Protein AF-A0A1T4Y6S9-F1 (afdb_monomer_lite)

Foldseek 3Di:
DDPPPPDDDPVDDCVPPDPQPVPDPPDDDDDDDPVVVVVDDDPVRVVVVVVVVCVVVPPPDDDDDDPPPDDD

Sequence (72 aa):
MSNLNDDMRPEYDFSGGVRGKHYQQGTNVVLLDPDVAAHFKDAQAVNHALRLLIQLAGQEVKPKIDVTDKAA

Radius of gyration: 21.26 Å; chains: 1; bounding box: 43×36×48 Å

pLDDT: mean 71.57, std 18.08, range [34.75, 95.25]

Secondary structure (DSSP, 8-state):
---TTSS--TT---TT--TTTT--TT----PPPHHHHHH-SSHHHHHHHHHHHHHHHTT-------S-----

Structure (mmCIF, N/CA/C/O backbone):
data_AF-A0A1T4Y6S9-F1
#
_entry.id   AF-A0A1T4Y6S9-F1
#
loop_
_atom_site.group_PDB
_atom_site.id
_atom_site.type_symbol
_atom_site.label_atom_id
_atom_site.label_alt_id
_atom_site.label_comp_id
_atom_site.label_asym_id
_atom_site.label_entity_id
_atom_site.label_seq_id
_atom_site.pdbx_PDB_ins_code
_atom_site.Cartn_x
_atom_site.Cartn_y
_atom_site.Cartn_z
_atom_site.occupancy
_atom_site.B_iso_or_equiv
_atom_site.auth_seq_id
_atom_site.auth_comp_id
_atom_site.auth_asym_id
_atom_site.auth_atom_id
_atom_site.pdbx_PDB_model_num
ATOM 1 N N . MET A 1 1 ? 33.829 -30.667 -17.473 1.00 37.34 1 MET A N 1
ATOM 2 C CA . MET A 1 1 ? 34.390 -29.339 -17.150 1.00 37.34 1 MET A CA 1
ATOM 3 C C . MET A 1 1 ? 33.693 -28.343 -18.061 1.00 37.34 1 MET A C 1
ATOM 5 O O . MET A 1 1 ? 33.912 -28.382 -19.262 1.00 37.34 1 MET A O 1
ATOM 9 N N . SER A 1 2 ? 32.741 -27.595 -17.512 1.00 45.81 2 SER A N 1
ATOM 10 C CA . SER A 1 2 ? 31.857 -26.658 -18.212 1.00 45.81 2 SER A CA 1
ATOM 11 C C . SER A 1 2 ? 32.554 -25.311 -18.424 1.00 45.81 2 SER A C 1
ATOM 13 O O . SER A 1 2 ? 32.917 -24.659 -17.447 1.00 45.81 2 SER A O 1
ATOM 15 N N . ASN A 1 3 ? 32.724 -24.893 -19.680 1.00 55.25 3 ASN A N 1
ATOM 16 C CA . ASN A 1 3 ? 33.133 -23.529 -20.016 1.00 55.25 3 ASN A CA 1
ATOM 17 C C . ASN A 1 3 ? 31.924 -22.601 -19.836 1.00 55.25 3 ASN A C 1
ATOM 19 O O . ASN A 1 3 ? 31.014 -22.595 -20.655 1.00 55.25 3 ASN A O 1
ATOM 23 N N . LEU A 1 4 ? 31.910 -21.856 -18.732 1.00 56.44 4 LEU A N 1
ATOM 24 C CA . LEU A 1 4 ? 30.810 -21.002 -18.263 1.00 56.44 4 LEU A CA 1
ATOM 25 C C . LEU A 1 4 ? 30.740 -19.618 -18.948 1.00 56.44 4 LEU A C 1
ATOM 27 O O . LEU A 1 4 ? 30.184 -18.684 -18.380 1.00 56.44 4 LEU A O 1
ATOM 31 N N . ASN A 1 5 ? 31.337 -19.460 -20.131 1.00 56.72 5 ASN A N 1
ATOM 32 C CA . ASN A 1 5 ? 31.626 -18.134 -20.694 1.00 56.72 5 ASN A CA 1
ATOM 33 C C . ASN A 1 5 ? 30.848 -17.794 -21.975 1.00 56.72 5 ASN A C 1
ATOM 35 O O . ASN A 1 5 ? 31.142 -16.771 -22.582 1.00 56.72 5 ASN A O 1
ATOM 39 N N . ASP A 1 6 ? 29.882 -18.612 -22.397 1.00 58.44 6 ASP A N 1
ATOM 40 C CA . ASP A 1 6 ? 29.329 -18.542 -23.760 1.00 58.44 6 ASP A CA 1
ATOM 41 C C . ASP A 1 6 ? 27.832 -18.199 -23.828 1.00 58.44 6 ASP A C 1
ATOM 43 O O . ASP A 1 6 ? 27.080 -18.833 -24.553 1.00 58.44 6 ASP A O 1
ATOM 47 N N . ASP A 1 7 ? 27.378 -17.208 -23.055 1.00 65.81 7 ASP A N 1
ATOM 48 C CA . ASP A 1 7 ? 26.002 -16.683 -23.183 1.00 65.81 7 ASP A CA 1
ATOM 49 C C . ASP A 1 7 ? 25.901 -15.146 -23.053 1.00 65.81 7 ASP A C 1
ATOM 51 O O . ASP A 1 7 ? 24.805 -14.580 -23.083 1.00 65.81 7 ASP A O 1
ATOM 55 N N . MET A 1 8 ? 27.022 -14.423 -22.926 1.00 67.75 8 MET A N 1
ATOM 56 C CA . MET A 1 8 ? 27.006 -12.953 -22.942 1.00 67.75 8 MET A CA 1
ATOM 57 C C . MET A 1 8 ? 27.253 -12.438 -24.355 1.00 67.75 8 MET A C 1
ATOM 59 O O . MET A 1 8 ? 28.332 -12.610 -24.917 1.00 67.75 8 MET A O 1
ATOM 63 N N . ARG A 1 9 ? 26.239 -11.782 -24.925 1.00 74.31 9 ARG A N 1
ATOM 64 C CA . ARG A 1 9 ? 26.364 -11.155 -26.240 1.00 74.31 9 ARG A CA 1
ATOM 65 C C . ARG A 1 9 ? 27.312 -9.945 -26.176 1.00 74.31 9 ARG A C 1
ATOM 67 O O . ARG A 1 9 ? 27.265 -9.208 -25.189 1.00 74.31 9 ARG A O 1
ATOM 74 N N . PRO A 1 10 ? 28.145 -9.718 -27.206 1.00 71.81 10 PRO A N 1
ATOM 75 C CA . PRO A 1 10 ? 29.165 -8.666 -27.21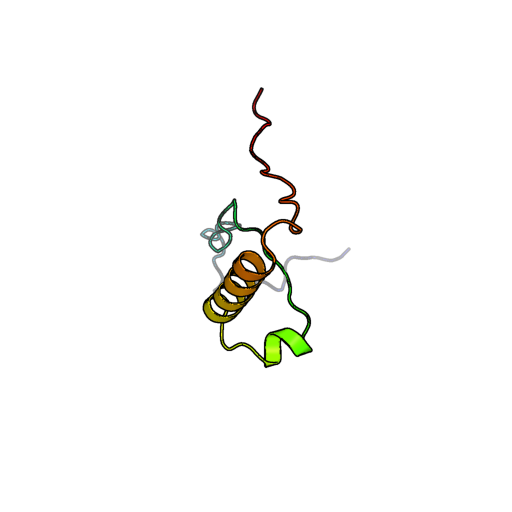5 1.00 71.81 10 PRO A CA 1
ATOM 76 C C . PRO A 1 10 ? 28.598 -7.242 -27.141 1.00 71.81 10 PRO A C 1
ATOM 78 O O . PRO A 1 10 ? 29.327 -6.309 -26.822 1.00 71.81 10 PRO A O 1
ATOM 81 N N . GLU A 1 11 ? 27.306 -7.056 -27.412 1.00 74.38 11 GLU A N 1
ATOM 82 C CA . GLU A 1 11 ? 26.624 -5.767 -27.294 1.00 74.38 11 GLU A CA 1
ATOM 83 C C . GLU A 1 11 ? 26.331 -5.367 -25.837 1.00 74.38 11 GLU A C 1
ATOM 85 O O . GLU A 1 11 ? 25.954 -4.223 -25.579 1.00 74.38 11 GLU A O 1
ATOM 90 N N . TYR A 1 12 ? 26.486 -6.284 -24.877 1.00 69.50 12 TYR A N 1
ATOM 91 C CA . TYR A 1 12 ? 26.238 -6.000 -23.469 1.00 69.50 12 TYR A CA 1
ATOM 92 C C . TYR A 1 12 ? 27.508 -5.553 -22.736 1.00 69.50 12 TYR A C 1
ATOM 94 O O . TYR A 1 12 ? 28.309 -6.373 -22.290 1.00 69.50 12 TYR A O 1
ATOM 102 N N . ASP A 1 13 ? 27.644 -4.243 -22.523 1.00 73.25 13 ASP A N 1
ATOM 103 C CA . ASP A 1 13 ? 28.621 -3.675 -21.590 1.00 73.25 13 ASP A CA 1
ATOM 104 C C . ASP A 1 13 ? 27.988 -3.433 -20.209 1.00 73.25 13 ASP A C 1
ATOM 106 O O . ASP A 1 13 ? 27.327 -2.423 -19.954 1.00 73.25 13 ASP A O 1
ATOM 110 N N . PHE A 1 14 ? 28.193 -4.379 -19.291 1.00 72.44 14 PHE A N 1
ATOM 111 C CA . PHE A 1 14 ? 27.749 -4.260 -17.899 1.00 72.44 14 PHE A CA 1
ATOM 112 C C . PHE A 1 14 ? 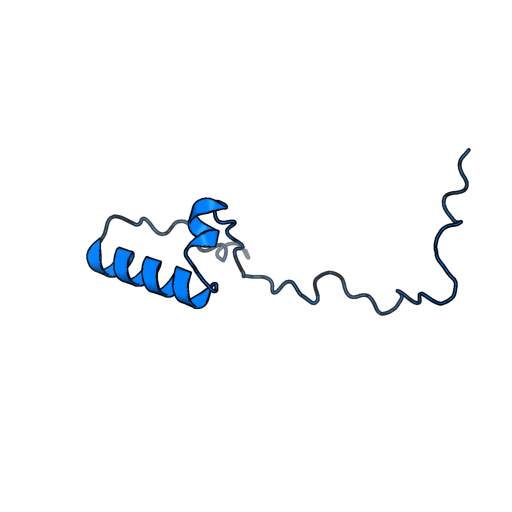28.762 -3.545 -16.985 1.00 72.44 14 PHE A C 1
ATOM 114 O O . PHE A 1 14 ? 28.529 -3.470 -15.776 1.00 72.44 14 PHE A O 1
ATOM 121 N N . SER A 1 15 ? 29.860 -2.989 -17.517 1.00 74.56 15 SER A N 1
ATOM 122 C CA . SER A 1 15 ? 30.898 -2.311 -16.717 1.00 74.56 15 SER A CA 1
ATOM 123 C C . SER A 1 15 ? 30.375 -1.094 -15.936 1.00 74.56 15 SER A C 1
ATOM 125 O O . SER A 1 15 ? 30.903 -0.762 -14.876 1.00 74.56 15 SER A O 1
ATOM 127 N N . GLY A 1 16 ? 29.288 -0.468 -16.407 1.00 70.88 16 GLY A N 1
ATOM 128 C CA . GLY A 1 16 ? 28.601 0.647 -15.741 1.00 70.88 16 GLY A CA 1
ATOM 129 C C . GLY A 1 16 ? 27.509 0.244 -14.737 1.00 70.88 16 GLY A C 1
ATOM 130 O O . GLY A 1 16 ? 26.815 1.111 -14.193 1.00 70.88 16 GLY A O 1
ATOM 131 N N . GLY A 1 17 ? 27.303 -1.056 -14.506 1.00 70.62 17 GLY A N 1
ATOM 132 C CA . GLY A 1 17 ? 26.265 -1.569 -13.617 1.00 70.62 17 GLY A CA 1
ATOM 133 C C . GLY A 1 17 ? 26.576 -1.304 -12.142 1.00 70.62 17 GLY A C 1
ATOM 134 O O . GLY A 1 17 ? 27.437 -1.947 -11.552 1.00 70.62 17 GLY A O 1
ATOM 135 N N . VAL A 1 18 ? 25.835 -0.396 -11.501 1.00 70.56 18 VAL A N 1
ATOM 136 C CA . VAL A 1 18 ? 25.945 -0.173 -10.047 1.00 70.56 18 VAL A CA 1
ATOM 137 C C . VAL A 1 18 ? 24.902 -1.029 -9.327 1.00 70.56 18 VAL A C 1
ATOM 139 O O . VAL A 1 18 ? 23.693 -0.826 -9.482 1.00 70.56 18 VAL A O 1
ATOM 142 N N . ARG A 1 19 ? 25.364 -1.991 -8.518 1.00 67.44 19 ARG A N 1
ATOM 143 C CA . ARG A 1 19 ? 24.489 -2.802 -7.657 1.00 67.44 19 ARG A CA 1
ATOM 144 C C . ARG A 1 19 ? 23.715 -1.876 -6.715 1.00 67.44 19 ARG A C 1
ATOM 146 O O . ARG A 1 19 ? 24.313 -1.065 -6.019 1.00 67.44 19 ARG A O 1
ATOM 153 N N . GLY A 1 20 ? 22.389 -2.005 -6.698 1.00 63.97 20 GLY A N 1
ATOM 154 C CA . GLY A 1 20 ? 21.527 -1.247 -5.788 1.00 63.97 20 GLY A CA 1
ATOM 155 C C . GLY A 1 20 ? 21.063 0.130 -6.277 1.00 63.97 20 GLY A C 1
ATOM 156 O O . GLY A 1 20 ? 20.471 0.842 -5.479 1.00 63.97 20 GLY A O 1
ATOM 157 N N . LYS A 1 21 ? 21.234 0.521 -7.556 1.00 62.22 21 LYS A N 1
ATOM 158 C CA . LYS A 1 21 ? 20.740 1.837 -8.052 1.00 62.22 21 LYS A CA 1
ATOM 159 C C . LYS A 1 21 ? 19.254 2.112 -7.790 1.00 62.22 21 LYS A C 1
ATOM 161 O O . LYS A 1 21 ? 18.874 3.268 -7.645 1.00 62.22 21 LYS A O 1
ATOM 166 N N . HIS A 1 22 ? 18.424 1.074 -7.749 1.00 59.31 22 HIS A N 1
ATOM 167 C CA . HIS A 1 22 ? 16.986 1.188 -7.482 1.00 59.31 22 HIS A CA 1
ATOM 168 C C . HIS A 1 22 ? 16.614 0.843 -6.034 1.00 59.31 22 HIS A C 1
ATOM 170 O O . HIS A 1 22 ? 15.436 0.810 -5.696 1.00 59.31 22 HIS A O 1
ATOM 176 N N . TYR A 1 23 ? 17.606 0.574 -5.183 1.00 49.97 23 TYR A N 1
ATOM 177 C CA . TYR A 1 23 ? 17.412 0.245 -3.781 1.00 49.97 23 TYR A CA 1
ATOM 178 C C . TYR A 1 23 ? 17.987 1.370 -2.924 1.00 49.97 23 TYR A C 1
ATOM 180 O O . TYR A 1 23 ? 19.197 1.478 -2.736 1.00 49.97 23 TYR A O 1
ATOM 188 N N . GLN A 1 24 ? 17.116 2.230 -2.404 1.00 55.66 24 GLN A N 1
ATOM 189 C CA . GLN A 1 24 ? 17.519 3.199 -1.393 1.00 55.66 24 GLN A CA 1
ATOM 190 C C . GLN A 1 24 ? 17.637 2.472 -0.050 1.00 55.66 24 GLN A C 1
ATOM 192 O O . GLN A 1 24 ? 16.655 1.918 0.452 1.00 55.66 24 GLN A O 1
ATOM 197 N N . GLN A 1 25 ? 18.842 2.455 0.530 1.00 50.19 25 GLN A N 1
ATOM 198 C CA . GLN A 1 25 ? 19.035 1.991 1.905 1.00 50.19 25 GLN A CA 1
ATOM 199 C C . GLN A 1 25 ? 18.085 2.766 2.834 1.00 50.19 25 GLN A C 1
ATOM 201 O O . GLN A 1 25 ? 18.009 3.988 2.755 1.00 50.19 25 GLN A O 1
ATOM 206 N N . GLY A 1 26 ? 17.342 2.045 3.679 1.00 58.34 26 GLY A N 1
ATOM 207 C CA . GLY A 1 26 ? 16.359 2.624 4.606 1.00 58.34 26 GLY A CA 1
ATOM 208 C C . GLY A 1 26 ? 14.890 2.444 4.208 1.00 58.34 26 GLY A C 1
ATOM 209 O O . GLY A 1 26 ? 14.014 2.772 5.002 1.00 58.34 26 GLY A O 1
ATOM 210 N N . THR A 1 27 ? 14.586 1.879 3.033 1.00 60.22 27 THR A N 1
ATOM 211 C CA . THR A 1 27 ? 13.199 1.512 2.693 1.00 60.22 27 THR A CA 1
ATOM 212 C C . THR A 1 27 ? 12.907 0.086 3.155 1.00 60.22 27 THR A C 1
ATOM 214 O O . THR A 1 27 ? 13.483 -0.863 2.626 1.00 60.22 27 THR A O 1
ATOM 217 N N . ASN A 1 28 ? 12.008 -0.084 4.127 1.00 74.94 28 ASN A N 1
ATOM 218 C CA . ASN A 1 28 ? 11.488 -1.406 4.472 1.00 74.94 28 ASN A CA 1
ATOM 219 C C . ASN A 1 28 ? 10.431 -1.814 3.434 1.00 74.94 28 ASN A C 1
ATOM 221 O O . ASN A 1 28 ? 9.383 -1.175 3.333 1.00 74.94 28 ASN A O 1
ATOM 225 N N . VAL A 1 29 ? 10.716 -2.844 2.636 1.00 80.38 29 VAL A N 1
ATOM 226 C CA . VAL A 1 29 ? 9.780 -3.352 1.624 1.00 80.38 29 VAL A CA 1
ATOM 227 C C . VAL A 1 29 ? 8.870 -4.386 2.278 1.00 80.38 29 VAL A C 1
ATOM 229 O O . VAL A 1 29 ? 9.335 -5.435 2.716 1.00 80.38 29 VAL A O 1
ATOM 232 N N . VAL A 1 30 ? 7.571 -4.094 2.325 1.00 82.31 30 VAL A N 1
ATOM 233 C CA . VAL A 1 30 ? 6.546 -5.013 2.831 1.00 82.31 30 VAL A CA 1
ATOM 234 C C . VAL A 1 30 ? 5.757 -5.558 1.647 1.00 82.31 30 VAL A C 1
ATOM 236 O O . VAL A 1 30 ? 5.190 -4.790 0.870 1.00 82.31 30 VAL A O 1
ATOM 239 N N . LEU A 1 31 ? 5.740 -6.883 1.502 1.00 88.06 31 LEU A N 1
ATOM 240 C CA . LEU A 1 31 ? 4.923 -7.560 0.500 1.00 88.06 31 LEU A CA 1
ATOM 241 C C . LEU A 1 31 ? 3.479 -7.654 1.006 1.00 88.06 31 LEU A C 1
ATOM 243 O O . LEU A 1 31 ? 3.255 -8.066 2.142 1.00 88.06 31 LEU A O 1
ATOM 247 N N . LEU A 1 32 ? 2.522 -7.266 0.165 1.00 90.50 32 LEU A N 1
ATOM 248 C CA . LEU A 1 32 ? 1.096 -7.431 0.441 1.00 90.50 32 LEU A CA 1
ATOM 249 C C . LEU A 1 32 ? 0.606 -8.763 -0.119 1.00 90.50 32 LEU A C 1
ATOM 251 O O . LEU A 1 32 ? 1.083 -9.204 -1.169 1.00 90.50 32 LEU A O 1
ATOM 255 N N . ASP A 1 33 ? -0.386 -9.352 0.542 1.00 94.31 33 ASP A N 1
ATOM 256 C CA . ASP A 1 33 ? -1.087 -10.505 -0.009 1.00 94.31 33 ASP A CA 1
ATOM 257 C C . ASP A 1 33 ? -1.835 -10.119 -1.305 1.00 94.31 33 ASP A C 1
ATOM 259 O O . ASP A 1 33 ? -2.258 -8.962 -1.459 1.00 94.31 33 ASP A O 1
ATOM 263 N N . PRO A 1 34 ? -1.985 -11.047 -2.275 1.00 94.00 34 PRO A N 1
ATOM 264 C CA . PRO A 1 34 ? -2.538 -10.732 -3.594 1.00 94.00 34 PRO A CA 1
ATOM 265 C C . PRO A 1 34 ? -3.965 -10.186 -3.559 1.00 94.00 34 PRO A C 1
ATOM 267 O O . PRO A 1 34 ? -4.326 -9.335 -4.371 1.00 94.00 34 PRO A O 1
ATOM 270 N N . ASP A 1 35 ? -4.775 -10.672 -2.623 1.00 95.25 35 ASP A N 1
ATOM 271 C CA . ASP A 1 35 ? -6.134 -10.200 -2.402 1.00 95.25 35 ASP A CA 1
ATOM 272 C C . ASP A 1 35 ? -6.123 -8.745 -1.930 1.00 95.25 35 ASP A C 1
ATOM 274 O O . ASP A 1 35 ? -6.801 -7.916 -2.526 1.00 95.25 35 ASP A O 1
ATOM 278 N N . VAL A 1 36 ? -5.294 -8.385 -0.949 1.00 91.00 36 VAL A N 1
ATOM 279 C CA . VAL A 1 36 ? -5.164 -7.001 -0.474 1.00 91.00 36 VAL A CA 1
ATOM 280 C C . VAL A 1 36 ? -4.644 -6.096 -1.590 1.00 91.00 36 VAL A C 1
ATOM 282 O O . VAL A 1 36 ? -5.219 -5.038 -1.840 1.00 91.00 36 VAL A O 1
ATOM 285 N N . ALA A 1 37 ? -3.606 -6.524 -2.312 1.00 92.62 37 ALA A N 1
ATOM 286 C CA . ALA A 1 37 ? -3.032 -5.759 -3.417 1.00 92.62 37 ALA A CA 1
ATOM 287 C C . ALA A 1 37 ? -4.053 -5.471 -4.533 1.00 92.62 37 ALA A C 1
ATOM 289 O O . ALA A 1 37 ? -4.036 -4.383 -5.102 1.00 92.62 37 ALA A O 1
ATOM 290 N N . ALA A 1 38 ? -4.981 -6.394 -4.807 1.00 94.44 38 ALA A N 1
ATOM 291 C CA . ALA A 1 38 ? -6.019 -6.208 -5.821 1.00 94.44 38 ALA A CA 1
ATOM 292 C C . ALA A 1 38 ? -7.021 -5.082 -5.491 1.00 94.44 38 ALA A C 1
ATOM 294 O O . ALA A 1 38 ? -7.671 -4.562 -6.398 1.00 94.44 38 ALA A O 1
ATOM 295 N N . HIS A 1 39 ? -7.141 -4.682 -4.220 1.00 95.12 39 HIS A N 1
ATOM 296 C CA . HIS A 1 39 ? -8.060 -3.621 -3.791 1.00 95.12 39 HIS A CA 1
ATOM 297 C C . HIS A 1 39 ? -7.451 -2.212 -3.866 1.00 95.12 39 HIS A C 1
ATOM 299 O O . HIS A 1 39 ? -8.192 -1.229 -3.798 1.00 95.12 39 HIS A O 1
ATOM 305 N N . PHE A 1 40 ? -6.127 -2.082 -4.009 1.00 93.00 40 PHE A N 1
ATOM 306 C CA . PHE A 1 40 ? -5.440 -0.789 -3.987 1.00 93.00 40 PHE A CA 1
ATOM 307 C C . PHE A 1 40 ? -4.686 -0.515 -5.287 1.00 93.00 40 PHE A C 1
ATOM 309 O O . PHE A 1 40 ? -3.998 -1.368 -5.834 1.00 93.00 40 PHE A O 1
ATOM 316 N N . LYS A 1 41 ? -4.784 0.728 -5.770 1.00 90.00 41 LYS A N 1
ATOM 317 C CA . LYS A 1 41 ? -4.142 1.158 -7.019 1.00 90.00 41 LYS A CA 1
ATOM 318 C C . LYS A 1 41 ? -2.626 1.333 -6.888 1.00 90.00 41 LYS A C 1
ATOM 320 O O . LYS A 1 41 ? -1.898 1.067 -7.839 1.00 90.00 41 LYS A O 1
ATOM 325 N N . ASP A 1 42 ? -2.162 1.832 -5.745 1.00 90.88 42 ASP A N 1
ATOM 326 C CA . ASP A 1 42 ? -0.756 2.139 -5.495 1.00 90.88 42 ASP A CA 1
ATOM 327 C C . ASP A 1 42 ? -0.418 2.141 -3.993 1.00 90.88 42 ASP A C 1
ATOM 329 O O . ASP A 1 42 ? -1.285 2.046 -3.118 1.00 90.88 42 ASP A O 1
ATOM 333 N N . ALA A 1 43 ? 0.876 2.276 -3.695 1.00 89.12 43 ALA A N 1
ATOM 334 C CA . ALA A 1 43 ? 1.390 2.332 -2.332 1.00 89.12 43 ALA A CA 1
ATOM 335 C C . ALA A 1 43 ? 0.905 3.566 -1.546 1.00 89.12 43 ALA A C 1
ATOM 337 O O . ALA A 1 43 ? 0.841 3.518 -0.316 1.00 89.12 43 ALA A O 1
ATOM 338 N N . GLN A 1 44 ? 0.555 4.673 -2.214 1.00 92.56 44 GLN A N 1
ATOM 339 C CA . GLN A 1 44 ? 0.039 5.858 -1.527 1.00 92.56 44 GLN A CA 1
ATOM 34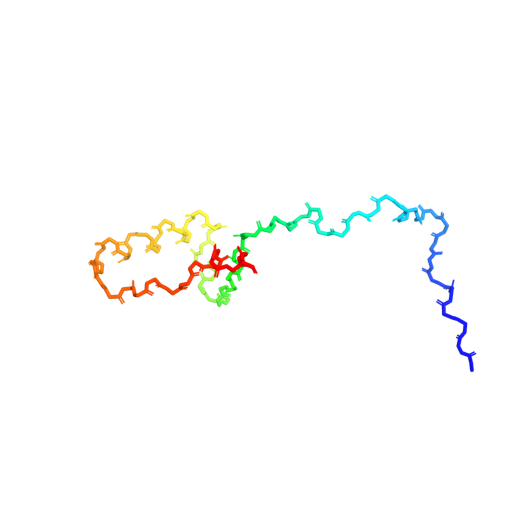0 C C . GLN A 1 44 ? -1.343 5.561 -0.932 1.00 92.56 44 GLN A C 1
ATOM 342 O O . GLN A 1 44 ? -1.583 5.889 0.233 1.00 92.56 44 GLN A O 1
ATOM 347 N N . ALA A 1 45 ? -2.217 4.903 -1.698 1.00 93.81 45 ALA A N 1
ATOM 348 C CA . ALA A 1 45 ? -3.553 4.514 -1.262 1.00 93.81 45 ALA A CA 1
ATOM 349 C C . ALA A 1 45 ? -3.509 3.543 -0.069 1.00 93.81 45 ALA A C 1
ATOM 351 O O . ALA A 1 45 ? -4.212 3.758 0.921 1.00 93.81 45 ALA A O 1
ATOM 352 N N . VAL A 1 46 ? -2.628 2.536 -0.121 1.00 93.44 46 VAL A N 1
ATOM 353 C CA . VAL A 1 46 ? -2.408 1.588 0.989 1.00 93.44 46 VAL A CA 1
ATOM 354 C C . VAL A 1 46 ? -1.962 2.329 2.250 1.00 93.44 46 VAL A C 1
ATOM 356 O O . VAL A 1 46 ? -2.577 2.205 3.309 1.00 93.44 46 VAL A O 1
ATOM 359 N N . ASN A 1 47 ? -0.924 3.161 2.138 1.00 93.25 47 ASN A N 1
ATOM 360 C CA . ASN A 1 47 ? -0.376 3.889 3.281 1.00 93.25 47 ASN A CA 1
ATOM 361 C C . ASN A 1 47 ? -1.384 4.870 3.889 1.00 93.25 47 ASN A C 1
ATOM 363 O O . ASN A 1 47 ? -1.406 5.055 5.105 1.00 93.25 47 ASN A O 1
ATOM 367 N N . HIS A 1 48 ? -2.225 5.499 3.067 1.00 94.12 48 HIS A N 1
ATOM 368 C CA . HIS A 1 48 ? -3.291 6.369 3.552 1.00 94.12 48 HIS A CA 1
ATOM 369 C C . HIS A 1 48 ? -4.318 5.589 4.386 1.00 94.12 48 HIS A C 1
ATOM 371 O O . HIS A 1 48 ? -4.627 6.000 5.503 1.00 94.12 48 HIS A O 1
ATOM 377 N N . ALA A 1 49 ? -4.783 4.435 3.898 1.00 93.00 49 ALA A N 1
ATOM 378 C CA . ALA A 1 49 ? -5.723 3.587 4.630 1.00 93.00 49 ALA A CA 1
ATOM 379 C C . ALA A 1 49 ? -5.143 3.096 5.968 1.00 93.00 49 ALA A C 1
ATOM 381 O O . ALA A 1 49 ? -5.795 3.212 7.005 1.00 93.00 49 ALA A O 1
ATOM 382 N N . LEU A 1 50 ? -3.892 2.624 5.973 1.00 91.75 50 LEU A N 1
ATOM 383 C CA . LEU A 1 50 ? -3.223 2.171 7.197 1.00 91.75 50 LEU A CA 1
ATOM 384 C C . LEU A 1 50 ? -3.054 3.303 8.221 1.00 91.75 50 LEU A C 1
ATOM 386 O O . LEU A 1 50 ? -3.246 3.082 9.413 1.00 91.75 50 LEU A O 1
ATOM 390 N N . ARG A 1 51 ? -2.756 4.532 7.780 1.00 93.19 51 ARG A N 1
ATOM 391 C CA . ARG A 1 51 ? -2.682 5.703 8.673 1.00 93.19 51 ARG A CA 1
ATOM 392 C C . ARG A 1 51 ? -4.029 6.037 9.305 1.00 93.19 51 ARG A C 1
ATOM 394 O O . ARG A 1 51 ? -4.060 6.324 10.498 1.00 93.19 51 ARG A O 1
ATOM 401 N N . LEU A 1 52 ? -5.122 5.965 8.543 1.00 92.44 52 LEU A N 1
ATOM 402 C CA . LEU A 1 52 ? -6.471 6.152 9.088 1.00 92.44 52 LEU A CA 1
ATOM 403 C C . LEU A 1 52 ? -6.786 5.088 10.143 1.00 92.44 52 LEU A C 1
ATOM 405 O O . LEU A 1 52 ? -7.293 5.415 11.211 1.00 92.44 52 LEU A O 1
ATOM 409 N N . LEU A 1 53 ? -6.424 3.829 9.883 1.00 89.31 53 LEU A N 1
ATOM 410 C CA . LEU A 1 53 ? -6.585 2.752 10.859 1.00 89.31 53 LEU A CA 1
ATOM 411 C C . LEU A 1 53 ? -5.754 2.994 12.122 1.00 89.31 53 LEU A C 1
ATOM 413 O O . LEU A 1 53 ? -6.276 2.802 13.210 1.00 89.31 53 LEU A O 1
ATOM 417 N N . ILE A 1 54 ? -4.511 3.471 12.009 1.00 88.38 54 ILE A N 1
ATOM 418 C CA . ILE A 1 54 ? -3.679 3.838 13.169 1.00 88.38 54 ILE A CA 1
ATOM 419 C C . ILE A 1 54 ? -4.329 4.970 13.976 1.00 88.38 54 ILE A C 1
ATOM 421 O O . ILE A 1 54 ? -4.388 4.892 15.201 1.00 88.38 54 ILE A O 1
ATOM 425 N N . GLN A 1 55 ? -4.847 6.003 13.301 1.00 87.38 55 GLN A N 1
ATOM 426 C CA . GLN A 1 55 ? -5.542 7.118 13.952 1.00 87.38 55 GLN A CA 1
ATOM 427 C C . GLN A 1 55 ? -6.801 6.658 14.695 1.00 87.38 55 GLN A C 1
ATOM 429 O O . GLN A 1 55 ? -7.051 7.117 15.806 1.00 87.38 55 GLN A O 1
ATOM 434 N N . LEU A 1 56 ? -7.569 5.739 14.105 1.00 87.44 56 LEU A N 1
ATOM 435 C CA . LEU A 1 56 ? -8.763 5.160 14.725 1.00 87.44 56 LEU A CA 1
ATOM 436 C C . LEU A 1 56 ? -8.416 4.185 15.858 1.00 87.44 56 LEU A C 1
ATOM 43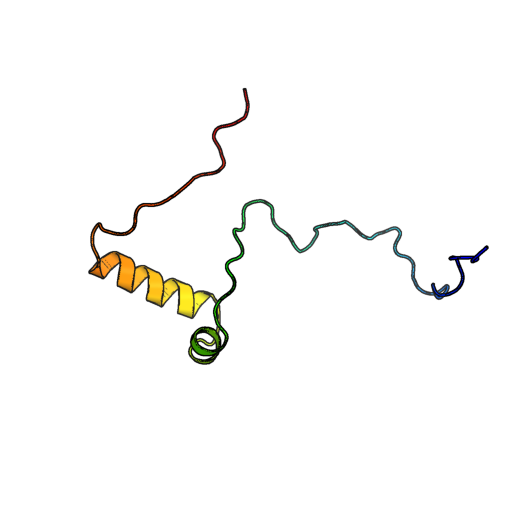8 O O . LEU A 1 56 ? -9.118 4.140 16.864 1.00 87.44 56 LEU A O 1
ATOM 442 N N . ALA A 1 57 ? -7.339 3.412 15.704 1.00 83.06 57 ALA A N 1
ATOM 443 C CA . ALA A 1 57 ? -6.905 2.400 16.663 1.00 83.06 57 ALA A CA 1
ATOM 444 C C . ALA A 1 57 ? -6.200 2.988 17.894 1.00 83.06 57 ALA A C 1
ATOM 446 O O . ALA A 1 57 ? -6.050 2.289 18.894 1.00 83.06 57 ALA A O 1
ATOM 447 N N . GLY A 1 58 ? -5.767 4.251 17.843 1.00 64.56 58 GLY A N 1
ATOM 448 C CA . GLY A 1 58 ? -5.310 5.032 18.991 1.00 64.56 58 GLY A CA 1
ATOM 449 C C . GLY A 1 58 ? -3.974 4.603 19.611 1.00 64.56 58 GLY A C 1
ATOM 450 O O . GLY A 1 58 ? -3.113 5.460 19.775 1.00 64.56 58 GLY A O 1
ATOM 451 N N . GLN A 1 59 ? -3.768 3.334 19.995 1.00 55.72 59 GLN A N 1
ATOM 452 C CA . GLN A 1 59 ? -2.619 2.923 20.830 1.00 55.72 59 GLN A CA 1
ATOM 453 C C . GLN A 1 59 ? -2.146 1.452 20.721 1.00 55.72 59 GLN A C 1
ATOM 455 O O . GLN A 1 59 ? -1.151 1.104 21.351 1.00 55.72 59 GLN A O 1
ATOM 460 N N . GLU A 1 60 ? -2.773 0.573 19.935 1.00 52.88 60 GLU A N 1
ATOM 461 C CA . GLU A 1 60 ? 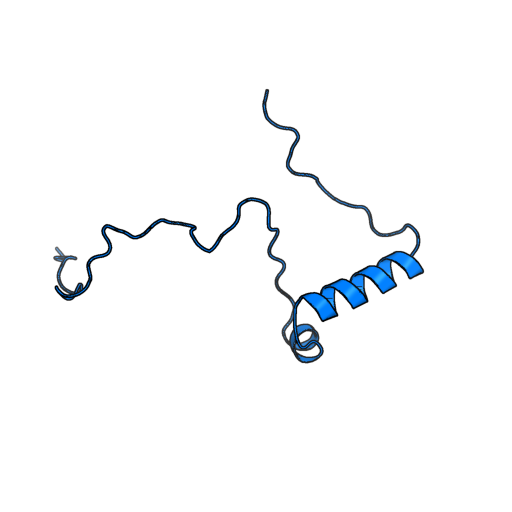-2.407 -0.867 19.932 1.00 52.88 60 GLU A CA 1
ATOM 462 C C . GLU A 1 60 ? -1.222 -1.223 19.005 1.00 52.88 60 GLU A C 1
ATOM 464 O O . GLU A 1 60 ? -0.630 -2.301 19.114 1.00 52.88 60 GLU A O 1
ATOM 469 N N . VAL A 1 61 ? -0.823 -0.327 18.095 1.00 56.31 61 VAL A N 1
ATOM 470 C CA . VAL A 1 61 ? 0.283 -0.597 17.161 1.00 56.31 61 VAL A CA 1
ATOM 471 C C . VAL A 1 61 ? 1.611 -0.331 17.864 1.00 56.31 61 VAL A C 1
ATOM 473 O O . VAL A 1 61 ? 2.120 0.786 17.840 1.00 56.31 61 VAL A O 1
ATOM 476 N N . LYS A 1 62 ? 2.193 -1.359 18.497 1.00 53.56 62 LYS A N 1
ATOM 477 C CA . LYS A 1 62 ? 3.579 -1.297 18.992 1.00 53.56 62 LYS A CA 1
ATOM 478 C C . LYS A 1 62 ? 4.513 -1.027 17.805 1.00 53.56 62 LYS A C 1
ATOM 480 O O . LYS A 1 62 ? 4.684 -1.931 16.982 1.00 53.56 62 LYS A O 1
ATOM 485 N N . PRO A 1 63 ? 5.155 0.151 17.705 1.00 53.53 63 PRO A N 1
ATOM 486 C CA . PRO A 1 63 ? 6.152 0.377 16.675 1.00 53.53 63 PRO A CA 1
ATOM 487 C C . PRO A 1 63 ? 7.352 -0.493 17.041 1.00 53.53 63 PRO A C 1
ATOM 489 O O . PRO A 1 63 ? 7.955 -0.314 18.101 1.00 53.53 63 PRO A O 1
ATOM 492 N N . LYS A 1 64 ? 7.676 -1.486 16.210 1.00 54.56 64 LYS A N 1
ATOM 493 C CA . LYS A 1 64 ? 8.894 -2.276 16.381 1.00 54.56 64 LYS A CA 1
ATOM 494 C C . LYS A 1 64 ? 9.943 -1.856 15.353 1.00 54.56 64 LYS A C 1
ATOM 496 O O . LYS A 1 64 ? 9.888 -2.267 14.202 1.00 54.56 64 LYS A O 1
ATOM 501 N N . ILE A 1 65 ? 10.931 -1.158 15.916 1.00 51.97 65 ILE A N 1
ATOM 502 C CA . ILE A 1 65 ? 12.362 -1.126 15.587 1.00 51.97 65 ILE A CA 1
ATOM 503 C C . ILE A 1 65 ? 12.769 -0.104 14.519 1.00 51.97 65 ILE A C 1
ATOM 505 O O . ILE A 1 65 ? 12.800 -0.393 13.326 1.00 51.97 65 ILE A O 1
ATOM 509 N N . ASP A 1 66 ? 13.220 1.054 15.009 1.00 46.03 66 ASP A N 1
ATOM 510 C CA . ASP A 1 66 ? 14.278 1.820 14.3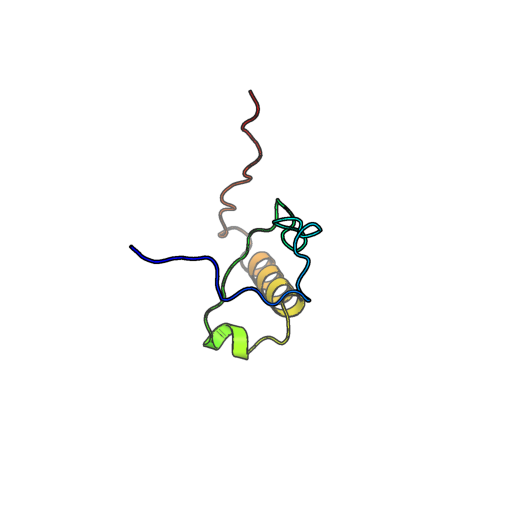59 1.00 46.03 66 ASP A CA 1
ATOM 511 C C . ASP A 1 66 ? 15.562 0.983 14.365 1.00 46.03 66 ASP A C 1
ATOM 513 O O . ASP A 1 66 ? 16.137 0.678 15.412 1.00 46.03 66 ASP A O 1
ATOM 517 N N . VAL A 1 67 ? 16.027 0.603 13.179 1.00 54.12 67 VAL A N 1
ATOM 518 C CA . VAL A 1 67 ? 17.371 0.051 12.979 1.00 54.12 67 VAL A CA 1
ATOM 519 C C . VAL A 1 67 ? 18.323 1.229 12.767 1.00 54.12 67 VAL A C 1
ATOM 521 O O . VAL A 1 67 ? 18.828 1.421 11.667 1.00 54.12 67 VAL A O 1
ATOM 524 N N . THR A 1 68 ? 18.541 2.053 13.799 1.00 44.94 68 THR A N 1
ATOM 525 C CA . THR A 1 68 ? 19.594 3.091 13.741 1.00 44.94 68 THR A CA 1
ATOM 526 C C . THR A 1 68 ? 20.310 3.377 15.063 1.00 44.94 68 THR A C 1
ATOM 528 O O . THR A 1 68 ? 20.945 4.414 15.185 1.00 44.94 68 THR A O 1
ATOM 531 N N . ASP A 1 69 ? 20.321 2.434 16.009 1.00 45.59 69 ASP A N 1
ATOM 532 C CA . ASP A 1 69 ? 21.237 2.471 17.161 1.00 45.59 69 ASP A CA 1
ATOM 533 C C . ASP A 1 69 ? 22.206 1.284 17.113 1.00 45.59 69 ASP A C 1
ATOM 535 O O . ASP A 1 69 ? 22.137 0.351 17.914 1.00 45.59 69 ASP A O 1
ATOM 539 N N . LYS A 1 70 ? 23.120 1.283 16.135 1.00 42.12 70 LYS A N 1
ATOM 540 C CA . LYS A 1 70 ? 24.382 0.539 16.266 1.00 42.12 70 LYS A CA 1
ATOM 541 C C . LYS A 1 70 ? 25.484 1.113 15.376 1.00 42.12 70 LYS A C 1
ATOM 543 O O . LYS A 1 70 ? 25.843 0.540 14.353 1.00 42.12 70 LYS A O 1
ATOM 548 N N . ALA A 1 71 ? 26.036 2.238 15.811 1.00 40.34 71 ALA A N 1
ATOM 549 C CA . ALA A 1 71 ? 27.401 2.634 15.491 1.00 40.34 71 ALA A CA 1
ATOM 550 C C . ALA A 1 71 ? 28.065 3.115 16.791 1.00 40.34 71 ALA A C 1
ATOM 552 O O . ALA A 1 71 ? 28.057 4.299 17.115 1.00 40.34 71 ALA A O 1
ATOM 553 N N . ALA A 1 72 ? 28.558 2.139 17.554 1.00 34.75 72 ALA A N 1
ATOM 554 C CA . ALA A 1 72 ? 29.672 2.267 18.484 1.00 34.75 72 ALA A CA 1
ATOM 555 C C . ALA A 1 72 ? 30.774 1.339 17.966 1.00 34.75 72 ALA A C 1
ATOM 557 O O . ALA A 1 72 ? 30.400 0.257 17.443 1.00 34.75 72 ALA A O 1
#

Organism: NCBI:txid92487